Protein AF-A0A529FHI0-F1 (afdb_monomer_lite)

Structure (mmCIF, N/CA/C/O backbone):
data_AF-A0A529FHI0-F1
#
_entry.id   AF-A0A529FHI0-F1
#
loop_
_atom_site.group_PDB
_atom_site.id
_atom_site.type_symbol
_atom_site.label_atom_id
_atom_site.label_alt_id
_atom_site.label_comp_id
_atom_site.label_asym_id
_atom_site.label_entity_id
_atom_site.label_seq_id
_atom_site.pdbx_PDB_ins_code
_atom_site.Cartn_x
_atom_site.Cartn_y
_atom_site.Cartn_z
_atom_site.occupancy
_atom_site.B_iso_or_equiv
_atom_site.auth_seq_id
_atom_site.auth_comp_id
_atom_site.auth_asym_id
_atom_site.auth_atom_id
_atom_site.pdbx_PDB_model_num
ATOM 1 N N . MET A 1 1 ? -29.326 -11.881 -24.649 1.00 47.53 1 MET A N 1
ATOM 2 C CA . MET A 1 1 ? -28.091 -11.091 -24.457 1.00 47.53 1 MET A CA 1
ATOM 3 C C . MET A 1 1 ? -28.438 -9.630 -24.715 1.00 47.53 1 MET A C 1
ATOM 5 O O . MET A 1 1 ? -28.870 -9.333 -25.819 1.00 47.53 1 MET A O 1
ATOM 9 N N . LYS A 1 2 ? -28.401 -8.749 -23.706 1.00 45.69 2 LYS A N 1
ATOM 10 C CA . LYS A 1 2 ? -28.708 -7.317 -23.890 1.00 45.69 2 LYS A CA 1
ATOM 11 C C . LYS A 1 2 ? -27.416 -6.594 -24.276 1.00 45.69 2 LYS A C 1
ATOM 13 O O . LYS A 1 2 ? -26.485 -6.580 -23.480 1.00 45.69 2 LYS A O 1
ATOM 18 N N . HIS A 1 3 ? -27.359 -6.035 -25.482 1.00 55.53 3 HIS A N 1
ATOM 19 C CA . HIS A 1 3 ? -26.256 -5.177 -25.914 1.00 55.53 3 HIS A CA 1
ATOM 20 C C . HIS A 1 3 ? -26.498 -3.768 -25.367 1.00 55.53 3 HIS A C 1
ATOM 22 O O . HIS A 1 3 ? -27.408 -3.079 -25.823 1.00 55.53 3 HIS A O 1
ATOM 28 N N . GLN A 1 4 ? -25.730 -3.373 -24.355 1.00 51.91 4 GLN A N 1
ATOM 29 C CA . GLN A 1 4 ? -25.650 -1.978 -23.929 1.00 51.91 4 GLN A CA 1
ATOM 30 C C . GLN A 1 4 ? -24.673 -1.253 -24.857 1.00 51.91 4 GLN A C 1
ATOM 32 O O . GLN A 1 4 ? -23.615 -1.788 -25.191 1.00 51.91 4 GLN A O 1
ATOM 37 N N . THR A 1 5 ? -25.055 -0.070 -25.333 1.00 62.25 5 THR A N 1
ATOM 38 C CA . THR A 1 5 ? -24.201 0.775 -26.176 1.00 62.25 5 THR A CA 1
ATOM 39 C C . THR A 1 5 ? -23.068 1.374 -25.338 1.00 62.25 5 THR A C 1
ATOM 41 O O . THR A 1 5 ? -23.213 1.533 -24.128 1.00 62.25 5 THR A O 1
ATOM 44 N N . VAL A 1 6 ? -21.933 1.716 -25.960 1.00 58.03 6 VAL A N 1
ATOM 45 C CA . VAL A 1 6 ? -20.770 2.322 -25.271 1.00 58.03 6 VAL A CA 1
ATOM 46 C C . VAL A 1 6 ? -21.176 3.554 -24.442 1.00 58.03 6 VAL A C 1
ATOM 48 O O . VAL A 1 6 ? -20.695 3.729 -23.326 1.00 58.03 6 VAL A O 1
ATOM 51 N N . ASP A 1 7 ? -22.156 4.329 -24.914 1.00 51.97 7 ASP A N 1
ATOM 52 C CA . ASP A 1 7 ? -22.724 5.468 -24.179 1.00 51.97 7 ASP A CA 1
ATOM 53 C C . ASP A 1 7 ? -23.405 5.088 -22.852 1.00 51.97 7 ASP A C 1
ATOM 55 O O . ASP A 1 7 ? -23.396 5.874 -21.909 1.00 51.97 7 ASP A O 1
ATOM 59 N N . GLN A 1 8 ? -23.964 3.879 -22.733 1.00 52.50 8 GLN A N 1
ATOM 60 C CA . GLN A 1 8 ? -24.565 3.393 -21.485 1.00 52.50 8 GLN A CA 1
ATOM 61 C C . GLN A 1 8 ? -23.515 2.897 -20.483 1.00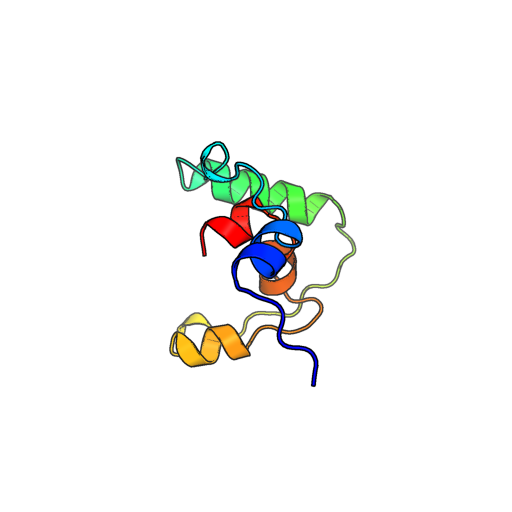 52.50 8 GLN A C 1
ATOM 63 O O . GLN A 1 8 ? -23.750 2.973 -19.280 1.00 52.50 8 GLN A O 1
ATOM 68 N N . LEU A 1 9 ? -22.350 2.435 -20.952 1.00 54.12 9 LEU A N 1
ATOM 69 C CA . LEU A 1 9 ? -21.223 2.075 -20.082 1.00 54.12 9 LEU A CA 1
ATOM 70 C C . LEU A 1 9 ? -20.565 3.321 -19.475 1.00 54.12 9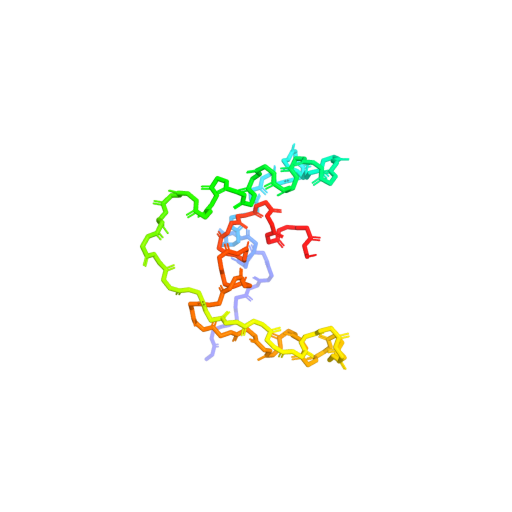 LEU A C 1
ATOM 72 O O . LEU A 1 9 ? -20.206 3.308 -18.299 1.00 54.12 9 LEU A O 1
ATOM 76 N N . ASN A 1 10 ? -20.497 4.418 -20.235 1.00 45.25 10 ASN A N 1
ATOM 77 C CA . ASN A 1 10 ? -20.002 5.706 -19.741 1.00 45.25 10 ASN A CA 1
ATOM 78 C C . ASN A 1 10 ? -20.909 6.338 -18.670 1.00 45.25 10 ASN A C 1
ATOM 80 O O . ASN A 1 10 ? -20.428 7.132 -17.876 1.00 45.25 10 ASN A O 1
ATOM 84 N N . ALA A 1 11 ? -22.199 5.987 -18.621 1.00 45.66 11 ALA A N 1
ATOM 85 C CA . ALA A 1 11 ? -23.132 6.486 -17.605 1.00 45.66 11 ALA A CA 1
ATOM 86 C C . ALA A 1 11 ? -23.069 5.716 -16.267 1.00 45.66 11 ALA A C 1
ATOM 88 O O . ALA A 1 11 ? -23.599 6.190 -15.266 1.00 45.66 11 ALA A O 1
ATOM 89 N N . VAL A 1 12 ? -22.454 4.524 -16.251 1.00 47.97 12 VAL A N 1
ATOM 90 C CA . VAL A 1 12 ? -22.247 3.696 -15.042 1.00 47.97 12 VAL A CA 1
ATOM 91 C C . VAL A 1 12 ? -20.813 3.810 -14.528 1.00 47.97 12 VAL A C 1
ATOM 93 O O . VAL A 1 12 ? -20.561 3.628 -13.338 1.00 47.97 12 VAL A O 1
ATOM 96 N N . ALA A 1 13 ? -19.869 4.126 -15.413 1.00 45.41 13 ALA A N 1
ATOM 97 C CA . ALA A 1 13 ? -18.560 4.583 -15.004 1.00 45.41 13 ALA A CA 1
ATOM 98 C C . ALA A 1 13 ? -18.728 5.989 -14.430 1.00 45.41 13 ALA A C 1
ATOM 100 O O . ALA A 1 13 ? -18.888 6.959 -15.166 1.00 45.41 13 ALA A O 1
ATOM 101 N N . ASP A 1 14 ? -18.709 6.089 -13.108 1.00 42.78 14 ASP A N 1
ATOM 102 C CA . ASP A 1 14 ? -18.502 7.356 -12.430 1.00 42.78 14 ASP A CA 1
ATOM 103 C C . ASP A 1 14 ? -17.077 7.809 -12.781 1.00 42.78 14 ASP A C 1
ATOM 105 O O . ASP A 1 14 ? -16.112 7.521 -12.074 1.00 42.78 14 ASP A O 1
ATOM 109 N N . VAL A 1 15 ? -16.914 8.406 -13.969 1.00 48.91 15 VAL A N 1
ATOM 110 C CA . VAL A 1 15 ? -15.671 9.032 -14.422 1.00 48.91 15 VAL A CA 1
ATOM 111 C C . VAL A 1 15 ? -15.553 10.320 -13.621 1.00 48.91 15 VAL A C 1
ATOM 113 O O . VAL A 1 15 ? -15.767 11.430 -14.108 1.00 48.91 15 VAL A O 1
ATOM 116 N N . HIS A 1 16 ? -15.304 10.152 -12.326 1.00 46.81 16 HIS A N 1
ATOM 117 C CA . HIS A 1 16 ? -14.951 11.233 -11.441 1.00 46.81 16 HIS A CA 1
ATOM 118 C C . HIS A 1 16 ? -13.691 11.895 -11.991 1.00 46.81 16 HIS A C 1
ATOM 120 O O . HIS A 1 16 ? -12.816 11.254 -12.570 1.00 46.81 16 HIS A O 1
ATOM 126 N N . ALA A 1 17 ? -13.634 13.212 -11.838 1.00 44.75 17 ALA A N 1
ATOM 127 C CA . ALA A 1 17 ? -12.569 14.094 -12.288 1.00 44.75 17 ALA A CA 1
ATOM 128 C C . ALA A 1 17 ? -11.227 13.831 -11.555 1.00 44.75 17 ALA A C 1
ATOM 130 O O . ALA A 1 17 ? -10.677 14.712 -10.894 1.00 44.75 17 ALA A O 1
ATOM 131 N N . GLU A 1 18 ? -10.693 12.612 -11.651 1.00 50.06 18 GLU A N 1
ATOM 132 C CA . GLU A 1 18 ? -9.520 12.109 -10.925 1.00 50.06 18 GLU A CA 1
ATOM 133 C C . GLU A 1 18 ? -8.205 12.741 -11.399 1.00 50.06 18 GLU A C 1
ATOM 135 O O . GLU A 1 18 ? -7.213 12.727 -10.669 1.00 50.06 18 GLU A O 1
ATOM 140 N N . ALA A 1 19 ? -8.197 13.386 -12.571 1.00 48.44 19 ALA A N 1
ATOM 141 C CA . ALA A 1 19 ? -7.019 14.067 -13.110 1.00 48.44 19 ALA A CA 1
ATOM 142 C C . ALA A 1 19 ? -6.468 15.168 -12.178 1.00 48.44 19 ALA A C 1
ATOM 144 O O . ALA A 1 19 ? -5.280 15.479 -12.236 1.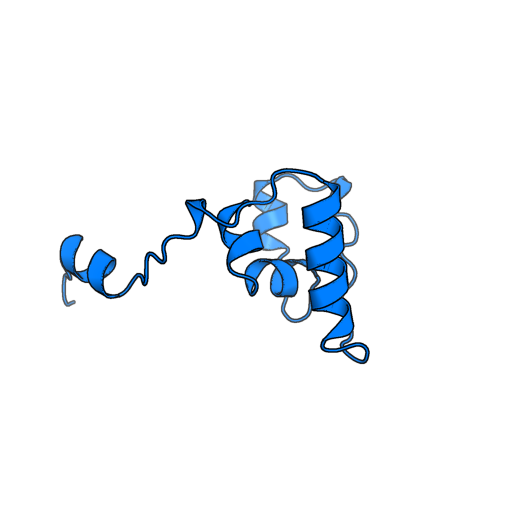00 48.44 19 ALA A O 1
ATOM 145 N N . THR A 1 20 ? -7.296 15.734 -11.292 1.00 54.72 20 THR A N 1
ATOM 146 C CA . THR A 1 20 ? -6.883 16.814 -10.376 1.00 54.72 20 THR A CA 1
ATOM 147 C C . THR A 1 20 ? -6.132 16.305 -9.135 1.00 54.72 20 THR A C 1
ATOM 149 O O . T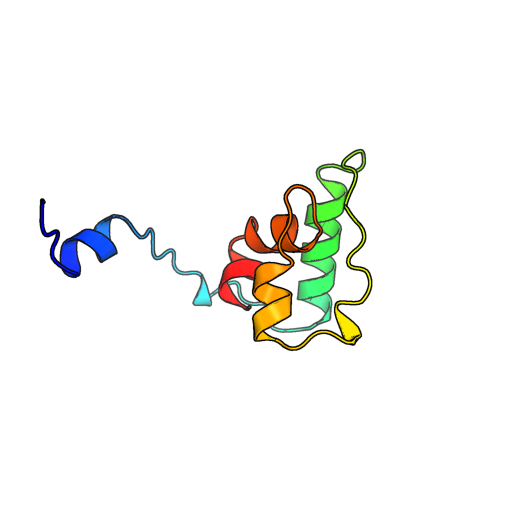HR A 1 20 ? -5.475 17.094 -8.462 1.00 54.72 20 THR A O 1
ATOM 152 N N . TYR A 1 21 ? -6.187 15.003 -8.826 1.00 63.47 21 TYR A N 1
ATOM 153 C CA . TYR A 1 21 ? -5.654 14.443 -7.572 1.00 63.47 21 TYR A CA 1
ATOM 154 C C . TYR A 1 21 ? -4.473 13.484 -7.752 1.00 63.47 21 TYR A C 1
ATOM 156 O O . TYR A 1 21 ? -4.085 12.816 -6.795 1.00 63.47 21 TYR A O 1
ATOM 164 N N . LEU A 1 22 ? -3.872 13.412 -8.943 1.00 77.12 22 LEU A N 1
ATOM 165 C CA . LEU A 1 22 ? -2.680 12.586 -9.148 1.00 77.12 22 LEU A CA 1
ATOM 166 C C . LEU A 1 22 ? -1.509 13.103 -8.298 1.00 77.12 22 LEU A C 1
ATOM 168 O O . LEU A 1 22 ? -1.358 14.306 -8.072 1.00 77.12 22 LEU A O 1
ATOM 172 N N . PHE A 1 23 ? -0.651 12.195 -7.830 1.00 85.00 23 PHE A N 1
ATOM 173 C CA . PHE A 1 23 ? 0.509 12.585 -7.036 1.00 85.00 23 PHE A CA 1
ATOM 174 C C . PHE A 1 23 ? 1.526 13.297 -7.932 1.00 85.00 23 PHE A C 1
ATOM 176 O O . PHE A 1 23 ? 2.118 12.693 -8.823 1.00 85.00 23 PHE A O 1
ATOM 183 N N . ALA A 1 24 ? 1.790 14.573 -7.657 1.00 85.00 24 ALA A N 1
ATOM 184 C CA . ALA A 1 24 ? 2.817 15.337 -8.362 1.00 85.00 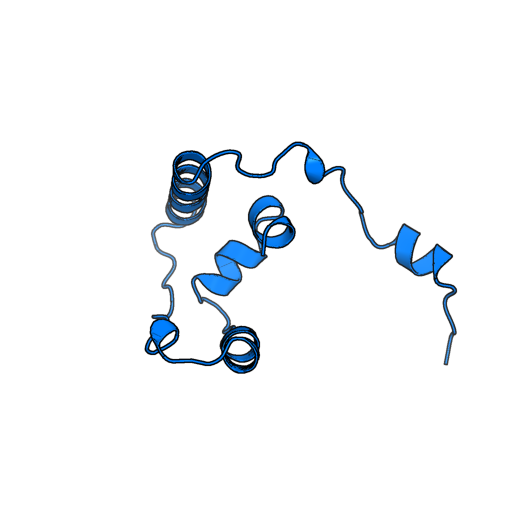24 ALA A CA 1
ATOM 185 C C . ALA A 1 24 ? 4.237 14.896 -7.968 1.00 85.00 24 ALA A C 1
ATOM 187 O O . ALA A 1 24 ? 5.201 15.154 -8.687 1.00 85.00 24 ALA A O 1
ATOM 188 N N . THR A 1 25 ? 4.388 14.242 -6.811 1.00 89.75 25 THR A N 1
ATOM 189 C CA . THR A 1 25 ? 5.686 13.790 -6.298 1.00 89.75 25 THR A CA 1
ATOM 190 C C . THR A 1 25 ? 5.612 12.404 -5.664 1.00 89.75 25 THR A C 1
ATOM 192 O O . THR A 1 25 ? 4.591 11.986 -5.114 1.00 89.75 25 THR A O 1
ATOM 195 N N . ARG A 1 26 ? 6.762 11.719 -5.629 1.00 91.75 26 ARG A N 1
ATOM 196 C CA . ARG A 1 26 ? 6.933 10.467 -4.877 1.00 91.75 26 ARG A CA 1
ATOM 197 C C . ARG A 1 26 ? 6.580 10.621 -3.391 1.00 91.75 26 ARG A C 1
ATOM 199 O O . ARG A 1 26 ? 6.075 9.675 -2.798 1.00 91.75 26 ARG A O 1
ATOM 206 N N . GLY A 1 27 ? 6.850 11.786 -2.798 1.00 94.69 27 GLY A N 1
ATOM 207 C CA . GLY A 1 27 ? 6.547 12.061 -1.391 1.00 94.69 27 GLY A CA 1
ATOM 208 C C . GLY A 1 27 ? 5.046 12.023 -1.108 1.00 94.69 27 GLY A C 1
ATOM 209 O O . GLY A 1 27 ? 4.617 11.286 -0.231 1.00 94.69 27 GLY A O 1
ATOM 210 N N . GLN A 1 28 ? 4.244 12.719 -1.918 1.00 92.69 28 GLN A N 1
ATOM 211 C CA . GLN A 1 28 ? 2.779 12.708 -1.796 1.00 92.69 28 GLN A CA 1
ATOM 212 C C . GLN A 1 28 ? 2.191 11.301 -1.946 1.00 92.69 28 GLN A C 1
ATOM 214 O O . GLN A 1 28 ? 1.295 10.922 -1.196 1.00 92.69 28 GLN A O 1
ATOM 219 N N . ARG A 1 29 ? 2.740 10.506 -2.874 1.00 92.94 29 ARG A N 1
ATOM 220 C CA . ARG A 1 29 ? 2.355 9.100 -3.042 1.00 92.94 29 ARG A CA 1
ATOM 221 C C . ARG A 1 29 ? 2.611 8.287 -1.773 1.00 92.94 29 ARG A C 1
ATOM 223 O O . ARG A 1 29 ? 1.767 7.496 -1.374 1.00 92.94 29 ARG A O 1
ATOM 230 N N . LEU A 1 30 ? 3.771 8.464 -1.141 1.00 95.00 30 LEU A N 1
ATOM 231 C CA . LEU A 1 30 ? 4.109 7.750 0.094 1.00 95.00 30 LEU A CA 1
ATOM 232 C C . LEU A 1 30 ? 3.278 8.216 1.291 1.00 95.00 30 LEU A C 1
ATOM 234 O O . LEU A 1 30 ? 2.883 7.381 2.092 1.00 95.00 30 LEU A O 1
ATOM 238 N N . GLU A 1 31 ? 2.975 9.508 1.379 1.00 95.19 31 GLU A N 1
ATOM 239 C CA . GLU A 1 31 ? 2.117 10.070 2.425 1.00 95.19 31 GLU A CA 1
ATOM 240 C C . GLU A 1 31 ? 0.701 9.485 2.350 1.00 95.19 31 GLU A C 1
ATOM 242 O O . GLU A 1 31 ? 0.182 8.957 3.330 1.00 95.19 31 GLU A O 1
ATOM 247 N N . ARG A 1 32 ? 0.094 9.477 1.155 1.00 94.31 32 ARG A N 1
ATOM 248 C CA . ARG A 1 32 ? -1.219 8.851 0.959 1.00 94.31 32 ARG A CA 1
ATOM 249 C C . ARG A 1 32 ? -1.177 7.353 1.245 1.00 94.31 32 ARG A C 1
ATOM 251 O O . ARG A 1 32 ? -2.117 6.819 1.824 1.00 94.31 32 ARG A O 1
ATOM 258 N N . TRP A 1 33 ? -0.092 6.676 0.871 1.00 94.88 33 TRP A N 1
ATOM 259 C CA . TRP A 1 33 ? 0.093 5.267 1.207 1.00 94.88 33 TRP A CA 1
ATOM 260 C C . TRP A 1 33 ? 0.126 5.034 2.722 1.00 94.88 33 TRP A C 1
ATOM 262 O O . TRP A 1 33 ? -0.574 4.150 3.206 1.00 94.88 33 TRP A O 1
ATOM 272 N N . ALA A 1 34 ? 0.882 5.840 3.470 1.00 95.38 34 ALA A N 1
ATOM 273 C CA . ALA A 1 34 ? 0.935 5.760 4.927 1.00 95.38 34 ALA A CA 1
ATOM 274 C C . ALA A 1 34 ? -0.457 5.956 5.546 1.00 95.38 34 ALA A C 1
ATOM 276 O O . ALA A 1 34 ? -0.904 5.101 6.305 1.00 95.38 34 ALA A O 1
ATOM 277 N N . GLN A 1 35 ? -1.194 6.984 5.115 1.00 95.50 35 GLN A N 1
ATOM 278 C CA . GLN A 1 35 ? -2.563 7.245 5.575 1.00 95.50 35 GLN A CA 1
ATOM 279 C C . GLN A 1 35 ? -3.503 6.050 5.349 1.00 95.50 35 GLN A C 1
ATOM 281 O O . GLN A 1 35 ? -4.279 5.699 6.233 1.00 95.50 35 GLN A O 1
ATOM 286 N N . LEU A 1 36 ? -3.439 5.398 4.181 1.00 94.00 36 LEU A N 1
ATOM 287 C CA . LEU A 1 36 ? -4.259 4.213 3.889 1.00 94.00 36 LEU A CA 1
ATOM 288 C C . LEU A 1 36 ? -3.907 3.016 4.778 1.00 94.00 36 LEU A C 1
ATOM 290 O O . LEU A 1 36 ? -4.775 2.190 5.066 1.00 94.00 36 LEU A O 1
ATOM 294 N N . LEU A 1 37 ? -2.643 2.887 5.182 1.00 93.06 37 LEU A N 1
ATOM 295 C CA . LEU A 1 37 ? -2.205 1.843 6.106 1.00 93.06 37 LEU A CA 1
ATOM 296 C C . LEU A 1 37 ? -2.632 2.146 7.546 1.00 93.06 37 LEU A C 1
ATOM 298 O O . LEU A 1 37 ? -3.078 1.238 8.238 1.00 93.06 37 LEU A O 1
ATOM 302 N N . GLU A 1 38 ? -2.562 3.407 7.965 1.00 95.44 38 GLU A N 1
ATOM 303 C CA . GLU A 1 38 ? -2.928 3.863 9.312 1.00 95.44 38 GLU A CA 1
ATOM 304 C C . GLU A 1 38 ? -4.434 3.805 9.599 1.00 95.44 38 GLU A C 1
ATOM 306 O O . GLU A 1 38 ? -4.826 3.699 10.757 1.00 95.44 38 GLU A O 1
ATOM 311 N N . GLN A 1 39 ? -5.285 3.843 8.568 1.00 94.25 39 GLN A N 1
ATOM 312 C CA . GLN A 1 39 ? -6.743 3.710 8.717 1.00 94.25 39 GLN A CA 1
ATOM 313 C C . GLN A 1 39 ? -7.181 2.373 9.329 1.00 94.25 39 GLN A C 1
ATOM 315 O O . GLN A 1 39 ? -8.221 2.316 9.981 1.00 94.25 39 GLN A O 1
ATOM 320 N N . ASP A 1 40 ? -6.410 1.309 9.105 1.00 93.38 40 ASP A N 1
ATOM 321 C CA . ASP A 1 40 ? -6.658 -0.016 9.672 1.00 93.38 40 ASP A CA 1
ATOM 322 C C . ASP A 1 40 ? -5.313 -0.668 10.034 1.00 93.38 40 ASP A C 1
ATOM 324 O O . ASP A 1 40 ? -4.753 -1.431 9.234 1.00 93.38 40 ASP A O 1
ATOM 328 N N . PRO A 1 41 ? -4.753 -0.327 11.212 1.00 90.44 41 PRO A N 1
ATOM 329 C CA . PRO A 1 41 ? -3.425 -0.777 11.621 1.00 90.44 41 PRO A CA 1
ATOM 330 C C . PRO A 1 41 ? -3.384 -2.272 11.969 1.00 90.44 41 PRO A C 1
ATOM 332 O O . PRO A 1 41 ? -2.315 -2.879 11.914 1.00 90.44 41 PRO A O 1
ATOM 335 N N . ASP A 1 42 ? -4.530 -2.878 12.294 1.00 93.44 42 ASP A N 1
ATOM 336 C CA . ASP A 1 42 ? -4.639 -4.302 12.632 1.00 93.44 42 ASP A CA 1
ATOM 337 C C . ASP A 1 42 ? -4.793 -5.193 11.385 1.00 93.44 42 ASP A C 1
ATOM 339 O O . ASP A 1 42 ? -4.660 -6.425 11.458 1.00 93.44 42 ASP A O 1
ATOM 343 N N . ARG A 1 43 ? -5.038 -4.589 10.214 1.00 90.81 43 ARG A N 1
ATOM 344 C CA . ARG A 1 43 ? -5.135 -5.292 8.935 1.00 90.81 43 ARG A CA 1
ATOM 345 C C . ARG A 1 43 ? -3.851 -6.041 8.617 1.00 90.81 43 ARG A C 1
ATOM 347 O O . ARG A 1 43 ? -2.785 -5.471 8.384 1.00 90.81 43 ARG A O 1
ATOM 354 N N . ARG A 1 44 ? -3.981 -7.355 8.466 1.00 90.50 44 ARG A N 1
ATOM 355 C CA . ARG A 1 44 ? -2.894 -8.207 7.981 1.00 90.50 44 ARG A CA 1
ATOM 356 C C . ARG A 1 44 ? -2.794 -8.103 6.469 1.00 90.50 44 ARG A C 1
ATOM 358 O O . ARG A 1 44 ? -3.749 -8.417 5.764 1.00 90.50 44 ARG A O 1
ATOM 365 N N . LEU A 1 45 ? -1.619 -7.712 5.988 1.00 89.75 45 LEU A N 1
ATOM 366 C CA . LEU A 1 45 ? -1.320 -7.656 4.565 1.00 89.75 45 LEU A CA 1
ATOM 367 C C . LEU A 1 45 ? -0.430 -8.828 4.155 1.00 89.75 45 LEU A C 1
ATOM 369 O O . LEU A 1 45 ? 0.602 -9.088 4.774 1.00 89.75 45 LEU A O 1
ATOM 373 N N . GLY A 1 46 ? -0.828 -9.532 3.098 1.00 85.81 46 GLY A N 1
ATOM 374 C CA . GLY A 1 46 ? -0.007 -10.581 2.498 1.00 85.81 46 GLY A CA 1
ATOM 375 C C . GLY A 1 46 ? 1.267 -10.002 1.878 1.00 85.81 46 GLY A C 1
ATOM 376 O O . GLY A 1 46 ? 1.212 -9.005 1.157 1.00 85.81 46 GLY A O 1
ATOM 377 N N . ALA A 1 47 ? 2.418 -10.626 2.135 1.00 80.50 47 ALA A N 1
ATOM 378 C CA . ALA A 1 47 ? 3.681 -10.202 1.538 1.00 80.50 47 ALA A CA 1
ATOM 379 C C . ALA A 1 47 ? 3.660 -10.362 0.006 1.00 80.50 47 ALA A C 1
ATOM 381 O O . ALA A 1 47 ? 3.183 -11.366 -0.522 1.00 80.50 47 ALA A O 1
ATOM 382 N N . LEU A 1 48 ? 4.236 -9.392 -0.705 1.00 78.62 48 LEU A N 1
ATOM 383 C CA . LEU A 1 48 ? 4.387 -9.402 -2.164 1.00 78.62 48 LEU A CA 1
ATOM 384 C C . LEU A 1 48 ? 5.707 -10.064 -2.590 1.00 78.62 48 LEU A C 1
ATOM 386 O O . LEU A 1 48 ? 6.518 -9.463 -3.295 1.00 78.62 48 LEU A O 1
ATOM 390 N N . ALA A 1 49 ? 5.951 -11.288 -2.122 1.00 78.69 49 ALA A N 1
ATOM 391 C CA . ALA A 1 49 ? 7.209 -11.985 -2.378 1.00 78.69 49 ALA A CA 1
ATOM 392 C C . ALA A 1 49 ? 7.425 -12.236 -3.882 1.00 78.69 49 ALA A C 1
ATOM 394 O O . ALA A 1 49 ? 6.542 -12.757 -4.565 1.00 78.69 49 ALA A O 1
ATOM 395 N N . GLY A 1 50 ? 8.609 -11.884 -4.389 1.00 78.06 50 GLY A N 1
ATOM 396 C CA . GLY A 1 50 ? 9.027 -12.177 -5.761 1.00 78.06 50 GLY A CA 1
ATOM 397 C C . GLY A 1 50 ? 8.400 -11.284 -6.831 1.00 78.06 50 GLY A C 1
ATOM 398 O O . GLY A 1 50 ? 8.652 -11.494 -8.021 1.00 78.06 50 GLY A O 1
ATOM 399 N N . THR A 1 51 ? 7.612 -10.274 -6.447 1.00 77.75 51 THR A N 1
ATOM 400 C CA . THR A 1 51 ? 7.055 -9.301 -7.400 1.00 77.75 51 THR A CA 1
ATOM 401 C C . THR A 1 51 ? 8.152 -8.530 -8.137 1.00 77.75 51 THR A C 1
ATOM 403 O O . THR A 1 51 ? 7.995 -8.227 -9.316 1.00 77.75 51 THR A O 1
ATOM 406 N N . GLU A 1 52 ? 9.296 -8.302 -7.495 1.00 81.94 52 GLU A N 1
ATOM 407 C CA . GLU A 1 52 ? 10.480 -7.651 -8.057 1.00 81.94 52 GLU A CA 1
ATOM 408 C C . GLU A 1 52 ? 11.142 -8.445 -9.200 1.00 81.94 52 GLU A C 1
ATOM 410 O O . GLU A 1 52 ? 11.811 -7.855 -10.047 1.00 81.94 52 GLU A O 1
ATOM 415 N N . TYR A 1 53 ? 10.907 -9.760 -9.270 1.00 84.06 53 TYR A N 1
ATOM 416 C CA . TYR A 1 53 ? 11.423 -10.650 -10.320 1.00 84.06 53 TYR A CA 1
ATOM 417 C C . TYR A 1 53 ? 10.348 -11.076 -11.324 1.00 84.06 53 TYR A C 1
ATOM 419 O O . TYR A 1 53 ? 10.620 -11.838 -12.251 1.00 84.06 53 TYR A O 1
ATOM 427 N N . THR A 1 54 ? 9.113 -10.611 -11.137 1.00 78.88 54 THR A N 1
ATOM 428 C CA . THR A 1 54 ? 7.963 -11.067 -11.911 1.00 78.88 54 THR A CA 1
ATOM 429 C C . THR A 1 54 ? 7.682 -10.130 -13.082 1.00 78.88 54 THR A C 1
ATOM 431 O O . THR A 1 54 ? 7.683 -8.908 -12.919 1.00 78.88 54 THR A O 1
ATOM 434 N N . ALA A 1 55 ? 7.416 -10.691 -14.266 1.00 83.94 55 ALA A N 1
ATOM 435 C CA . ALA A 1 55 ? 7.050 -9.927 -15.458 1.00 83.94 55 ALA A CA 1
ATOM 436 C C . ALA A 1 55 ? 5.751 -9.115 -15.241 1.00 83.94 55 ALA A C 1
ATOM 438 O O . ALA A 1 55 ? 4.889 -9.553 -14.474 1.00 83.94 55 ALA A O 1
ATOM 439 N N . PRO A 1 56 ? 5.586 -7.940 -15.884 1.00 77.94 56 PRO A N 1
ATOM 440 C CA . PRO A 1 56 ? 4.437 -7.057 -15.651 1.00 77.94 56 PRO A CA 1
ATOM 441 C C . PRO A 1 56 ? 3.073 -7.752 -15.767 1.00 77.94 56 PRO A C 1
ATOM 443 O O . PRO A 1 56 ? 2.247 -7.629 -14.870 1.00 77.94 56 PRO A O 1
ATOM 446 N N . ASP A 1 57 ? 2.887 -8.573 -16.799 1.00 78.69 57 ASP A N 1
ATOM 447 C CA . ASP A 1 57 ? 1.663 -9.335 -17.068 1.00 78.69 57 ASP A CA 1
ATOM 448 C C . ASP A 1 57 ? 1.347 -10.389 -15.993 1.00 78.69 57 ASP A C 1
ATOM 450 O O . ASP A 1 57 ? 0.197 -10.790 -15.799 1.00 78.69 57 ASP A O 1
ATOM 454 N N . LEU A 1 58 ? 2.369 -10.886 -15.294 1.00 78.75 58 LEU A N 1
ATOM 455 C CA . LEU A 1 58 ? 2.196 -11.826 -14.195 1.00 78.75 58 LEU A CA 1
ATOM 456 C C . LEU A 1 58 ? 1.961 -11.089 -12.871 1.00 78.75 58 LEU A C 1
ATOM 458 O O . LEU A 1 58 ? 1.162 -11.568 -12.072 1.00 78.75 58 LEU A O 1
ATOM 462 N N . ARG A 1 59 ? 2.538 -9.897 -12.670 1.00 74.75 59 ARG A N 1
ATOM 463 C CA . ARG A 1 59 ? 2.279 -9.065 -11.479 1.00 74.75 59 ARG A CA 1
ATOM 464 C C . ARG A 1 59 ? 0.818 -8.645 -11.367 1.00 74.75 59 ARG A C 1
ATOM 466 O O . ARG A 1 59 ? 0.264 -8.720 -10.273 1.00 74.75 59 ARG A O 1
ATOM 473 N N . ASP A 1 60 ? 0.175 -8.304 -12.481 1.00 71.19 60 ASP A N 1
ATOM 474 C CA . ASP A 1 60 ? -1.257 -7.970 -12.494 1.00 71.19 60 ASP A CA 1
ATOM 475 C C . ASP A 1 60 ? -2.118 -9.138 -11.988 1.00 71.19 60 ASP A C 1
ATOM 477 O O . ASP A 1 60 ? -3.122 -8.952 -11.298 1.00 71.19 60 ASP A O 1
ATOM 481 N N . ARG A 1 61 ? -1.675 -10.371 -12.261 1.00 76.19 61 ARG A N 1
ATOM 482 C CA . ARG A 1 61 ? -2.314 -11.614 -11.806 1.00 76.19 61 ARG A CA 1
ATOM 483 C C . ARG A 1 61 ? -1.951 -12.000 -10.370 1.00 76.19 61 ARG A C 1
ATOM 485 O O . ARG A 1 61 ? -2.641 -12.827 -9.784 1.00 76.19 61 ARG A O 1
ATOM 492 N N . MET A 1 62 ? -0.911 -11.403 -9.782 1.00 75.00 62 MET A N 1
ATOM 493 C CA . MET A 1 62 ? -0.521 -11.623 -8.380 1.00 75.00 62 MET A CA 1
ATOM 494 C C . MET A 1 62 ? -1.401 -10.858 -7.390 1.00 75.00 62 MET A C 1
ATOM 496 O O . MET A 1 62 ? -1.214 -10.972 -6.175 1.00 75.00 62 MET A O 1
ATOM 500 N N . ARG A 1 63 ? -2.371 -10.074 -7.874 1.00 74.00 63 ARG A N 1
ATOM 501 C CA . ARG A 1 63 ? -3.350 -9.438 -7.004 1.00 74.00 63 ARG A CA 1
ATOM 502 C C . ARG A 1 63 ? -4.133 -10.500 -6.229 1.00 74.00 63 ARG A C 1
ATOM 504 O O . ARG A 1 63 ? -4.932 -11.244 -6.786 1.00 74.00 63 ARG A O 1
ATOM 511 N N . ALA A 1 64 ? -3.934 -10.505 -4.919 1.00 79.94 64 ALA A N 1
ATOM 512 C CA . ALA A 1 64 ? -4.667 -11.336 -3.978 1.00 79.94 64 ALA A CA 1
ATOM 513 C C . ALA A 1 64 ? -5.524 -10.477 -3.040 1.00 79.94 64 ALA A C 1
ATOM 515 O O . ALA A 1 64 ? -5.227 -9.304 -2.787 1.00 79.94 64 ALA A O 1
ATOM 516 N N . SER A 1 65 ? -6.585 -11.076 -2.498 1.00 79.75 65 SER A N 1
ATOM 517 C CA . SER A 1 65 ? -7.359 -10.460 -1.414 1.00 79.75 65 SER A CA 1
ATOM 518 C C . SER A 1 65 ? -6.450 -10.201 -0.211 1.00 79.75 65 SER A C 1
ATOM 520 O O . SER A 1 65 ? -5.598 -11.030 0.107 1.00 79.75 65 SER A O 1
ATOM 522 N N . GLY A 1 66 ? -6.602 -9.042 0.436 1.00 82.69 66 GLY A N 1
ATOM 523 C CA . GLY A 1 66 ? -5.767 -8.666 1.583 1.00 82.69 66 GLY A CA 1
ATOM 524 C C . GLY A 1 66 ? -4.289 -8.424 1.249 1.00 82.69 66 GLY A C 1
ATOM 525 O O . GLY A 1 66 ? -3.443 -8.487 2.136 1.00 82.69 66 GLY A O 1
ATOM 526 N N . SER A 1 67 ? -3.936 -8.177 -0.016 1.00 87.12 67 SER A N 1
ATOM 527 C CA . SER A 1 67 ? -2.582 -7.751 -0.386 1.00 87.12 67 SER A CA 1
ATOM 528 C C . SER A 1 67 ? -2.452 -6.219 -0.378 1.00 87.12 67 SER A C 1
ATOM 530 O O . SER A 1 67 ? -3.451 -5.516 -0.559 1.00 87.12 67 SER A O 1
ATOM 532 N N . PRO A 1 68 ? -1.226 -5.675 -0.268 1.00 88.56 68 PRO A N 1
ATOM 533 C CA . PRO A 1 68 ? -0.979 -4.246 -0.453 1.00 88.56 68 PRO A CA 1
ATOM 534 C C . PRO A 1 68 ? -1.468 -3.711 -1.812 1.00 88.56 68 PRO A C 1
ATOM 536 O O . PRO A 1 68 ? -1.916 -2.573 -1.897 1.00 88.56 68 PRO A O 1
ATOM 539 N N . ILE A 1 69 ? -1.449 -4.540 -2.866 1.00 87.12 69 ILE A N 1
ATOM 540 C CA . ILE A 1 69 ? -1.969 -4.172 -4.197 1.00 87.12 69 ILE A CA 1
ATOM 541 C C . ILE A 1 69 ? -3.479 -3.927 -4.138 1.00 87.12 69 ILE A C 1
ATOM 543 O O . ILE A 1 69 ? -3.978 -3.009 -4.780 1.00 87.12 69 ILE A O 1
ATOM 547 N N . THR A 1 70 ? -4.215 -4.721 -3.358 1.00 87.81 70 THR A N 1
ATOM 548 C CA . THR A 1 70 ? -5.661 -4.528 -3.197 1.00 87.81 70 THR A CA 1
ATOM 549 C C . THR A 1 70 ? -5.970 -3.211 -2.487 1.00 87.81 70 THR A C 1
ATOM 551 O O . THR A 1 70 ? -6.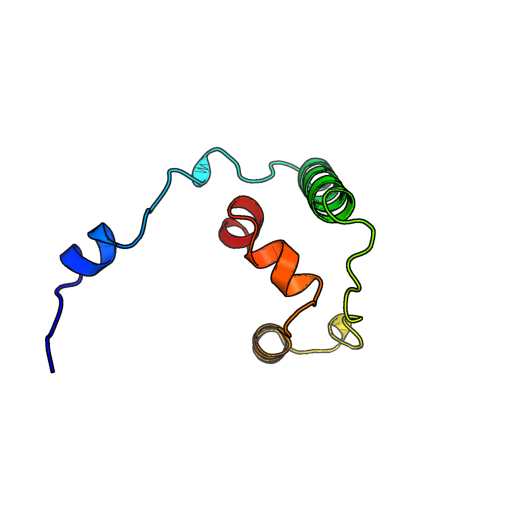818 -2.475 -2.977 1.00 87.81 70 THR A O 1
ATOM 554 N N . VAL A 1 71 ? -5.219 -2.857 -1.436 1.00 91.19 71 VAL A N 1
ATOM 555 C CA . VAL A 1 71 ? -5.369 -1.563 -0.739 1.00 91.19 71 VAL A CA 1
ATOM 556 C C . VAL A 1 71 ? -5.096 -0.388 -1.678 1.00 91.19 71 VAL A C 1
ATOM 558 O O . VAL A 1 71 ? -5.881 0.553 -1.734 1.00 91.19 71 VAL A O 1
ATOM 561 N N . ALA A 1 72 ? -4.007 -0.452 -2.452 1.00 89.88 72 ALA A N 1
ATOM 562 C CA . ALA A 1 72 ? -3.690 0.588 -3.426 1.00 89.88 72 ALA A CA 1
ATOM 563 C C . ALA A 1 72 ? -4.780 0.692 -4.502 1.00 89.88 72 ALA A C 1
ATOM 565 O O . ALA A 1 72 ? -5.204 1.782 -4.850 1.00 89.88 72 ALA A O 1
ATOM 566 N N . PHE A 1 73 ? -5.291 -0.430 -5.005 1.00 86.81 73 PHE A N 1
ATOM 567 C CA . PHE A 1 73 ? -6.330 -0.390 -6.028 1.00 86.81 73 PHE A CA 1
ATOM 568 C C . PHE A 1 73 ? -7.681 0.110 -5.505 1.00 86.81 73 PHE A C 1
ATOM 570 O O . PHE A 1 73 ? -8.469 0.651 -6.277 1.00 86.81 73 PHE A O 1
ATOM 577 N N . GLU A 1 74 ? -8.016 -0.111 -4.237 1.00 88.94 74 GLU A N 1
ATOM 578 C CA . GLU A 1 74 ? -9.255 0.399 -3.637 1.00 88.94 74 GLU A CA 1
ATOM 579 C C . GLU A 1 74 ? -9.254 1.926 -3.529 1.00 88.94 74 GLU A C 1
ATOM 581 O O . GLU A 1 74 ? -10.308 2.541 -3.691 1.00 88.94 74 GLU A O 1
ATOM 586 N N . ASP A 1 75 ? -8.078 2.533 -3.365 1.00 90.06 75 ASP A N 1
ATOM 587 C CA . ASP A 1 75 ? -7.908 3.979 -3.410 1.00 90.06 75 ASP A CA 1
ATOM 588 C C . ASP A 1 75 ? -8.042 4.522 -4.853 1.00 90.06 75 ASP A C 1
ATOM 590 O O . ASP A 1 75 ? -7.299 4.104 -5.746 1.00 90.06 75 ASP A O 1
ATOM 594 N N . PRO A 1 76 ? -8.968 5.468 -5.113 1.00 86.56 76 PRO A N 1
ATOM 595 C CA . PRO A 1 76 ? -9.207 5.996 -6.461 1.00 86.56 76 PRO A CA 1
ATOM 596 C C . PRO A 1 76 ? -7.979 6.676 -7.082 1.00 86.56 76 PRO A C 1
ATOM 598 O O . PRO A 1 76 ? -7.706 6.524 -8.270 1.00 86.56 76 PRO A O 1
ATOM 601 N N . VAL A 1 77 ? -7.183 7.375 -6.268 1.00 87.94 77 VAL A N 1
ATOM 602 C CA . VAL A 1 77 ? -6.012 8.127 -6.737 1.00 87.94 77 VAL A CA 1
ATOM 603 C C . VAL A 1 77 ? -4.877 7.190 -7.150 1.00 87.94 77 VAL A C 1
ATOM 605 O O . VAL A 1 77 ? -4.214 7.431 -8.162 1.00 87.94 77 VAL A O 1
ATOM 608 N N . PHE A 1 78 ? -4.645 6.119 -6.390 1.00 88.44 78 PHE A N 1
ATOM 609 C CA . PHE A 1 78 ? -3.703 5.067 -6.763 1.00 88.44 78 PHE A CA 1
ATOM 610 C C . PHE A 1 78 ? -4.178 4.286 -7.989 1.00 88.44 78 PHE A C 1
ATOM 612 O O . PHE A 1 78 ? -3.384 4.066 -8.902 1.00 88.44 78 PHE A O 1
ATOM 619 N N . ARG A 1 79 ? -5.466 3.926 -8.059 1.00 85.81 79 ARG A N 1
ATOM 620 C CA . ARG A 1 79 ? -6.044 3.230 -9.219 1.00 85.81 79 ARG A CA 1
ATOM 621 C C . ARG A 1 79 ? -5.871 4.021 -10.516 1.00 85.81 79 ARG A C 1
ATOM 623 O O . ARG A 1 79 ? -5.553 3.424 -11.539 1.00 85.81 79 ARG A O 1
ATOM 630 N N . ALA A 1 80 ? -6.048 5.340 -10.467 1.00 84.00 80 ALA A N 1
ATOM 631 C CA . ALA A 1 80 ? -5.886 6.215 -11.625 1.00 84.00 80 ALA A CA 1
ATOM 632 C C . ALA A 1 80 ? -4.430 6.327 -12.121 1.00 84.00 80 ALA A C 1
ATOM 634 O O . ALA A 1 80 ? -4.209 6.647 -13.287 1.00 84.00 80 ALA A O 1
ATOM 635 N N . GLN A 1 81 ? -3.432 6.088 -11.259 1.00 81.62 81 GLN A N 1
ATOM 636 C CA . GLN A 1 81 ? -2.009 6.267 -11.590 1.00 81.62 81 GLN A CA 1
ATOM 637 C C . GLN A 1 81 ? -1.300 5.008 -12.094 1.00 81.62 81 GLN A C 1
ATOM 639 O O . GLN A 1 81 ? -0.262 5.152 -12.740 1.00 81.62 81 GLN A O 1
ATOM 644 N N . GLY A 1 82 ? -1.845 3.816 -11.827 1.00 73.69 82 GLY A N 1
ATOM 645 C CA . GLY A 1 82 ? -1.204 2.535 -12.158 1.00 73.69 82 GLY A CA 1
ATOM 646 C C . GLY A 1 82 ? -0.105 2.158 -11.172 1.00 73.69 82 GLY A C 1
ATOM 647 O O . GLY A 1 82 ? 1.069 2.520 -11.409 1.00 73.69 82 GLY A O 1
#

Secondary structure (DSSP, 8-state):
-----HHHHHTTS----GGGGS-SSHHHHHHHHHHHHHTSTT------TTGGGS-HHHHGGG--TTSHHHHHHHSHHHHHH-

Foldseek 3Di:
DDDDDPVVVVVVPPPDPLVVPADPDPVVVVVVLVVLCVVCVVQDADDPPCLVVDDPVVNVVSDDPRHSVVSLCVDPNSVVPD

pLDDT: mean 76.96, std 16.75, range [42.78, 95.5]

Sequence (82 aa):
MKHQTVDQLNAVADVHAEATYLFATRGQRLERWAQLLEQDPDRRLGALAGTEYTAPDLRDRMRASGSPITVAFEDPVFRAQG

Radius of gyration: 16.04 Å; chains: 1; bounding box: 40×29×39 Å